Protein AF-A0A369RL60-F1 (afdb_monomer_lite)

Foldseek 3Di:
DDDPPLNVLVVLLVVLVVQLVPPPDLVSNLVSLLSSLVSLVVCVVVVDHDLVVNVVSVVVNVVSCVVPVDPDPCVVVCVVCVVCVVVNVVD

Secondary structure (DSSP, 8-state):
-PPPHHHHHHHHHHHHHHHHHH-SSHHHHHHHHHHHHHHHHHHHTTT---HHHHHHHHHHHHHHHHTTT--S--HHHHHHHHHHHHHHTT-

pLDDT: mean 73.7, std 13.06, range [44.97, 93.38]

Structure (mmCIF, N/CA/C/O backbone):
data_AF-A0A369RL60-F1
#
_entry.id   AF-A0A369RL60-F1
#
loop_
_atom_site.group_PDB
_atom_site.id
_atom_site.type_symbol
_atom_site.label_atom_id
_atom_site.label_alt_id
_atom_site.label_comp_id
_atom_site.label_asym_id
_atom_site.label_entity_id
_atom_site.label_seq_id
_atom_site.pdbx_PDB_ins_code
_atom_site.Cartn_x
_atom_site.Cartn_y
_atom_site.Cartn_z
_atom_site.occupancy
_atom_site.B_iso_or_equiv
_atom_site.auth_seq_id
_atom_site.auth_comp_id
_atom_site.auth_asym_id
_atom_site.auth_atom_id
_atom_site.pdbx_PDB_model_num
ATOM 1 N N . MET A 1 1 ? 2.036 17.076 -23.235 1.00 46.75 1 MET A N 1
ATOM 2 C CA . MET A 1 1 ? 2.864 15.930 -22.808 1.00 46.75 1 MET A CA 1
ATOM 3 C C . MET A 1 1 ? 1.921 14.880 -22.266 1.00 46.75 1 MET A C 1
ATOM 5 O O . MET A 1 1 ? 1.210 15.173 -21.313 1.00 46.75 1 MET A O 1
ATOM 9 N N . GLU A 1 2 ? 1.846 13.717 -22.906 1.00 51.25 2 GLU A N 1
ATOM 10 C CA . GLU A 1 2 ? 1.128 12.576 -22.336 1.00 51.25 2 GLU A CA 1
ATOM 11 C C . GLU A 1 2 ? 1.869 12.112 -21.080 1.00 51.25 2 GLU A C 1
ATOM 13 O O . GLU A 1 2 ? 3.094 11.968 -21.088 1.00 51.25 2 GLU A O 1
ATOM 18 N N . LYS A 1 3 ? 1.143 11.932 -19.974 1.00 63.59 3 LYS A N 1
ATOM 19 C CA . LYS A 1 3 ? 1.714 11.313 -18.779 1.00 63.59 3 LYS A CA 1
ATOM 20 C C . LYS A 1 3 ? 1.899 9.830 -19.081 1.00 63.59 3 LYS A C 1
ATOM 22 O O . LYS A 1 3 ? 0.929 9.152 -19.408 1.00 63.59 3 LYS A O 1
ATOM 27 N N . GLY A 1 4 ? 3.124 9.323 -18.961 1.00 78.62 4 GLY A N 1
ATOM 28 C CA . GLY A 1 4 ? 3.370 7.887 -19.081 1.00 78.62 4 GLY A CA 1
ATOM 29 C C . GLY A 1 4 ? 2.568 7.106 -18.036 1.00 78.62 4 GLY A C 1
ATOM 30 O O . GLY A 1 4 ? 2.387 7.582 -16.913 1.00 78.62 4 GLY A O 1
ATOM 31 N N . THR A 1 5 ? 2.121 5.897 -18.384 1.00 78.12 5 THR A N 1
ATOM 32 C CA . THR A 1 5 ? 1.296 5.016 -17.533 1.00 78.12 5 THR A CA 1
ATOM 33 C C . THR A 1 5 ? 1.851 4.867 -16.113 1.00 78.12 5 THR A C 1
ATOM 35 O O . THR A 1 5 ? 1.102 4.910 -15.143 1.00 78.12 5 THR A O 1
ATOM 38 N N . LYS A 1 6 ? 3.180 4.819 -15.966 1.00 78.69 6 LYS A N 1
ATOM 39 C CA . LYS A 1 6 ? 3.870 4.787 -14.666 1.00 78.69 6 LYS A CA 1
ATOM 40 C C . LYS A 1 6 ? 3.574 6.006 -13.783 1.00 78.69 6 LYS A C 1
ATOM 42 O O . LYS A 1 6 ? 3.302 5.862 -12.594 1.00 78.69 6 LYS A O 1
ATOM 47 N N . SER A 1 7 ? 3.593 7.209 -14.361 1.00 82.62 7 SER A N 1
ATOM 48 C CA . SER A 1 7 ? 3.270 8.450 -13.643 1.00 82.62 7 SER A CA 1
ATOM 49 C C . SER A 1 7 ? 1.817 8.457 -13.174 1.00 82.62 7 SER A C 1
ATOM 51 O O . SER A 1 7 ? 1.534 8.913 -12.070 1.00 82.62 7 SER A O 1
ATOM 53 N N . LEU A 1 8 ? 0.905 7.926 -13.993 1.00 84.94 8 LEU A N 1
ATOM 54 C CA . LEU A 1 8 ? -0.515 7.812 -13.656 1.00 84.94 8 LEU A CA 1
ATOM 55 C C . LEU A 1 8 ? -0.748 6.819 -12.510 1.00 84.94 8 LEU A C 1
ATOM 57 O O . LEU A 1 8 ? -1.517 7.110 -11.598 1.00 84.94 8 LEU A O 1
ATOM 61 N N . ILE A 1 9 ? -0.041 5.685 -12.508 1.00 83.38 9 ILE A N 1
ATOM 62 C CA . ILE A 1 9 ? -0.118 4.702 -11.418 1.00 83.38 9 ILE A CA 1
ATOM 63 C C . ILE A 1 9 ? 0.441 5.290 -10.113 1.00 83.38 9 ILE A C 1
ATOM 65 O O . ILE A 1 9 ? -0.183 5.146 -9.065 1.00 83.38 9 ILE A O 1
ATOM 69 N N . ARG A 1 10 ? 1.566 6.019 -10.158 1.00 83.50 10 ARG A N 1
ATOM 70 C CA . ARG A 1 10 ? 2.131 6.689 -8.970 1.00 83.50 10 ARG A CA 1
ATOM 71 C C . ARG A 1 10 ? 1.169 7.729 -8.383 1.00 83.50 10 ARG A C 1
ATOM 73 O O . ARG A 1 10 ? 1.004 7.797 -7.168 1.00 83.50 10 ARG A O 1
ATOM 80 N N . GLU A 1 11 ? 0.503 8.510 -9.233 1.00 89.06 11 GLU A N 1
ATOM 81 C CA . GLU A 1 11 ? -0.540 9.452 -8.805 1.00 89.06 11 GLU A CA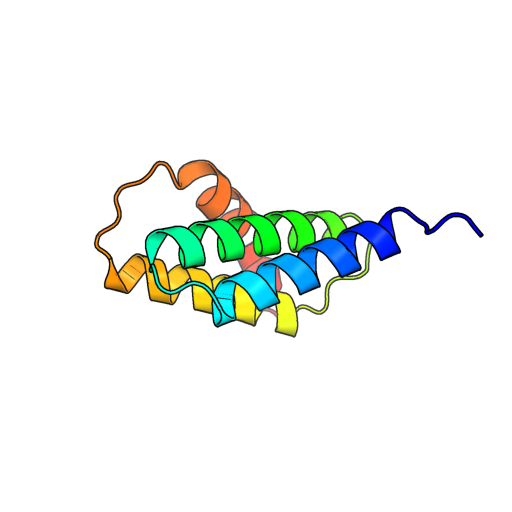 1
ATOM 82 C C . GLU A 1 11 ? -1.740 8.735 -8.171 1.00 89.06 11 GLU A C 1
ATOM 84 O O . GLU A 1 11 ? -2.246 9.188 -7.143 1.00 89.06 11 GLU A O 1
AT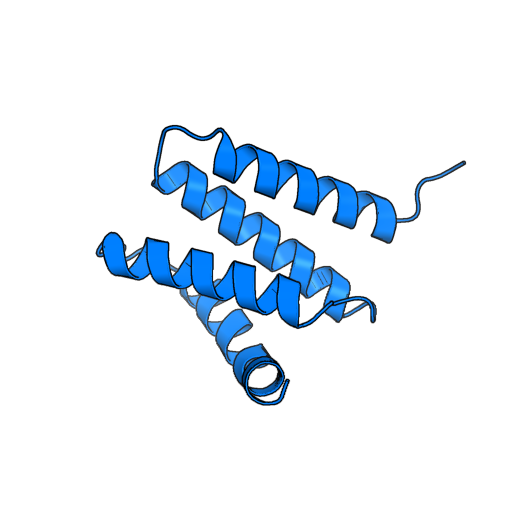OM 89 N N . ALA A 1 12 ? -2.164 7.601 -8.737 1.00 88.62 12 ALA A N 1
ATOM 90 C CA . ALA A 1 12 ? -3.245 6.790 -8.186 1.00 88.62 12 ALA A CA 1
ATOM 91 C C . ALA A 1 12 ? -2.891 6.218 -6.803 1.00 88.62 12 ALA A C 1
ATOM 93 O O . ALA A 1 12 ? -3.694 6.345 -5.884 1.00 88.62 12 ALA A O 1
ATOM 94 N N . ILE A 1 13 ? -1.673 5.692 -6.617 1.00 89.00 13 ILE A N 1
ATOM 95 C CA . ILE A 1 13 ? -1.193 5.218 -5.307 1.00 89.00 13 ILE A CA 1
ATOM 96 C C . ILE A 1 13 ? -1.248 6.351 -4.284 1.00 89.00 13 ILE A C 1
ATOM 98 O O . ILE A 1 13 ? -1.868 6.199 -3.236 1.00 89.00 13 ILE A O 1
ATOM 102 N N . ASN A 1 14 ? -0.664 7.511 -4.598 1.00 89.00 14 ASN A N 1
ATOM 103 C CA . ASN A 1 14 ? -0.663 8.655 -3.683 1.00 89.00 14 ASN A CA 1
ATOM 104 C C . ASN A 1 14 ? -2.084 9.091 -3.306 1.00 89.00 14 ASN A C 1
ATOM 106 O O . ASN A 1 14 ? -2.344 9.422 -2.150 1.00 89.00 14 ASN A O 1
ATOM 110 N N . LYS A 1 15 ? -3.015 9.061 -4.265 1.00 93.38 15 LYS A N 1
ATOM 111 C CA . LYS A 1 15 ? -4.424 9.367 -4.016 1.00 93.38 15 LYS A CA 1
ATOM 112 C C . LYS A 1 15 ? -5.060 8.370 -3.046 1.00 93.38 15 LYS A C 1
ATOM 114 O O . LYS A 1 15 ? -5.741 8.799 -2.118 1.00 93.38 15 LYS A O 1
ATOM 119 N N . GLU A 1 16 ? -4.819 7.073 -3.222 1.00 92.75 16 GLU A N 1
ATOM 120 C CA . GLU A 1 16 ? -5.322 6.055 -2.298 1.00 92.75 16 GLU A CA 1
ATOM 121 C C . GLU A 1 16 ? -4.740 6.237 -0.888 1.00 92.75 16 GLU A C 1
ATOM 123 O O . GLU A 1 16 ? -5.495 6.228 0.079 1.00 92.75 16 GLU A O 1
ATOM 128 N N . LEU A 1 17 ? -3.443 6.535 -0.744 1.00 88.44 17 LEU A N 1
ATOM 129 C CA . LEU A 1 17 ? -2.832 6.796 0.571 1.00 88.44 17 LEU A CA 1
ATOM 130 C C . LEU A 1 17 ? -3.434 8.016 1.276 1.00 88.44 17 LEU A C 1
ATOM 132 O O . LEU A 1 17 ? -3.690 7.982 2.480 1.00 88.44 17 LEU A O 1
ATOM 136 N N . VAL A 1 18 ? -3.714 9.086 0.529 1.00 90.94 18 VAL A N 1
ATOM 137 C CA . VAL A 1 18 ? -4.431 10.253 1.061 1.00 90.94 18 VAL A CA 1
ATOM 138 C C . VAL A 1 18 ? -5.840 9.861 1.519 1.00 90.94 18 VAL A C 1
ATOM 140 O O . VAL A 1 18 ? -6.283 10.303 2.581 1.00 90.94 18 VAL A O 1
ATOM 143 N N . ASN A 1 19 ? -6.535 8.996 0.775 1.00 91.12 19 ASN A N 1
ATOM 144 C CA . ASN A 1 19 ? -7.847 8.491 1.180 1.00 91.12 19 ASN A CA 1
ATOM 145 C C . ASN A 1 19 ? -7.771 7.635 2.452 1.00 91.12 19 ASN A C 1
ATOM 147 O O . ASN A 1 19 ? -8.661 7.746 3.289 1.00 91.12 19 ASN A O 1
ATOM 151 N N . VAL A 1 20 ? -6.712 6.844 2.663 1.00 89.12 20 VAL A N 1
ATOM 152 C CA . VAL A 1 20 ? -6.503 6.094 3.920 1.00 89.12 20 VAL A CA 1
ATOM 153 C C . VAL A 1 20 ? -6.425 7.039 5.122 1.00 89.12 20 VAL A C 1
ATOM 155 O O . VAL A 1 20 ? -7.055 6.789 6.151 1.00 89.12 20 VAL A O 1
ATOM 158 N N . ILE A 1 21 ? -5.673 8.137 4.999 1.00 88.50 21 ILE A N 1
ATOM 159 C CA . ILE A 1 21 ? -5.504 9.123 6.079 1.00 88.50 21 ILE A CA 1
ATOM 160 C C . ILE A 1 21 ? -6.836 9.813 6.394 1.00 88.50 21 ILE A C 1
ATOM 162 O O . ILE A 1 21 ? -7.188 9.969 7.563 1.00 88.50 21 ILE A O 1
ATOM 166 N N . ASN A 1 22 ? -7.580 10.199 5.355 1.00 90.19 22 ASN A N 1
ATOM 167 C CA . ASN A 1 22 ? -8.792 11.009 5.483 1.00 90.19 22 ASN A CA 1
ATOM 168 C C . ASN A 1 22 ? -10.074 10.197 5.710 1.00 90.19 22 ASN A C 1
ATOM 170 O O . ASN A 1 22 ? -11.098 10.773 6.076 1.00 90.19 22 ASN A O 1
ATOM 174 N N . SER A 1 23 ? -10.052 8.880 5.491 1.00 89.44 23 SER A N 1
ATOM 175 C CA . SER A 1 23 ? -11.232 8.040 5.693 1.00 89.44 23 SER A CA 1
ATOM 176 C C . SER A 1 23 ? -11.585 7.960 7.181 1.00 89.44 23 SER A C 1
ATOM 178 O O . SER A 1 23 ? -10.719 7.642 8.000 1.00 89.44 23 SER A O 1
ATOM 180 N N . PRO A 1 24 ? -12.845 8.210 7.567 1.00 81.06 24 PRO A N 1
ATOM 181 C CA . PRO A 1 24 ? -13.277 8.071 8.955 1.00 81.06 24 PRO A CA 1
ATOM 182 C C . PRO A 1 24 ? -13.544 6.607 9.333 1.00 81.06 24 PRO A C 1
ATOM 184 O O . PRO A 1 24 ? -13.430 6.244 10.501 1.00 81.06 24 PRO A O 1
ATOM 187 N N . ASP A 1 25 ? -13.874 5.768 8.349 1.00 87.19 25 ASP A N 1
ATOM 188 C CA . ASP A 1 25 ? -14.257 4.372 8.537 1.00 87.19 25 ASP A CA 1
ATOM 189 C C . ASP A 1 25 ? -13.102 3.394 8.253 1.00 87.19 25 ASP A C 1
ATOM 191 O O . ASP A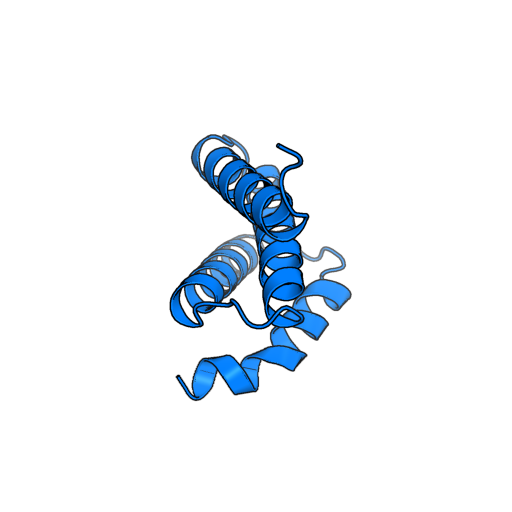 1 25 ? -12.308 3.575 7.327 1.00 87.19 25 ASP A O 1
ATOM 195 N N . LYS A 1 26 ? -13.017 2.328 9.056 1.00 80.31 26 LYS A N 1
ATOM 196 C CA . LYS A 1 26 ? -11.945 1.326 8.981 1.00 80.31 26 LYS A CA 1
ATOM 197 C C . LYS A 1 26 ? -12.076 0.416 7.755 1.00 80.31 26 LYS A C 1
ATOM 199 O O . LYS A 1 26 ? -11.052 0.049 7.184 1.00 80.31 26 LYS A O 1
ATOM 204 N N . GLU A 1 27 ? -13.294 0.082 7.321 1.00 84.44 27 GLU A N 1
ATOM 205 C CA . GLU A 1 27 ? -13.513 -0.715 6.103 1.00 84.44 27 GLU A CA 1
ATOM 206 C C . GLU A 1 27 ? -13.101 0.080 4.855 1.00 84.44 27 GLU A C 1
ATOM 208 O O . GLU A 1 27 ? -12.467 -0.461 3.949 1.00 84.44 27 GLU A O 1
ATOM 213 N N . GLN A 1 28 ? -13.392 1.381 4.823 1.00 84.94 28 GLN A N 1
ATOM 214 C CA . GLN A 1 28 ? -12.916 2.282 3.772 1.00 84.94 28 GLN A CA 1
ATOM 215 C C . GLN A 1 28 ? -11.388 2.387 3.763 1.00 84.94 28 GLN A C 1
ATOM 217 O O . GLN A 1 28 ? -10.781 2.238 2.704 1.00 84.94 28 GLN A O 1
ATOM 222 N N . LYS A 1 29 ? -10.748 2.546 4.931 1.00 86.62 29 LYS A N 1
ATOM 223 C CA . LYS A 1 29 ? -9.276 2.516 5.036 1.00 86.62 29 LYS A CA 1
ATOM 224 C C . LYS A 1 29 ? -8.682 1.234 4.467 1.00 86.62 29 LYS A C 1
ATOM 226 O O . LYS A 1 29 ? -7.681 1.302 3.759 1.00 86.62 29 LYS A O 1
ATOM 231 N N . MET A 1 30 ? -9.306 0.094 4.758 1.00 84.75 30 MET A N 1
ATOM 232 C CA . MET A 1 30 ? -8.859 -1.203 4.260 1.00 84.75 30 MET A CA 1
ATOM 233 C C . MET A 1 30 ? -8.923 -1.268 2.731 1.00 84.75 30 MET A C 1
ATOM 235 O O . MET A 1 30 ? -7.917 -1.569 2.101 1.00 84.75 30 MET A O 1
ATOM 239 N N . LYS A 1 31 ? -10.046 -0.862 2.123 1.00 86.75 31 LYS A N 1
ATOM 240 C CA . LYS A 1 31 ? -10.200 -0.825 0.655 1.00 86.75 31 LYS A CA 1
ATOM 241 C C . LYS A 1 31 ? -9.160 0.067 -0.023 1.00 86.75 31 LYS A C 1
ATOM 243 O O . LYS A 1 31 ? -8.592 -0.304 -1.046 1.00 86.75 31 LYS A O 1
ATOM 248 N N . HIS A 1 32 ? -8.895 1.241 0.549 1.00 90.12 32 HIS A N 1
ATOM 249 C CA . HIS A 1 32 ? -7.892 2.160 0.012 1.00 90.12 32 HIS A CA 1
ATOM 250 C C . HIS A 1 32 ? -6.469 1.587 0.122 1.00 90.12 32 HIS A C 1
ATOM 252 O O . HIS A 1 32 ? -5.682 1.714 -0.816 1.00 90.12 32 HIS A O 1
ATOM 258 N N . LEU A 1 33 ? -6.140 0.898 1.221 1.00 86.06 33 LEU A N 1
ATOM 259 C CA . LEU A 1 33 ? -4.856 0.200 1.360 1.00 86.06 33 LEU A CA 1
ATOM 260 C C . LEU A 1 33 ? -4.717 -0.978 0.394 1.00 86.06 33 LEU A C 1
ATOM 262 O O . LEU A 1 33 ? -3.661 -1.122 -0.215 1.00 86.06 33 LEU A O 1
ATOM 266 N N . GLU A 1 34 ? -5.767 -1.780 0.211 1.00 85.50 34 GLU A N 1
ATOM 267 C CA . GLU A 1 34 ? -5.797 -2.886 -0.756 1.00 85.50 34 GLU A CA 1
ATOM 268 C C . GLU A 1 34 ? -5.550 -2.375 -2.184 1.00 85.50 34 GLU A C 1
ATOM 270 O O . GLU A 1 34 ? -4.695 -2.898 -2.900 1.00 85.50 34 GLU A O 1
ATOM 275 N N . HIS A 1 35 ? -6.232 -1.300 -2.588 1.00 87.38 35 HIS A N 1
ATOM 276 C CA . HIS A 1 35 ? -6.014 -0.676 -3.894 1.00 87.38 35 HIS A CA 1
ATOM 277 C C . HIS A 1 35 ? -4.594 -0.120 -4.051 1.00 87.38 35 HIS A C 1
ATOM 279 O O . HIS A 1 35 ? -3.965 -0.332 -5.090 1.00 87.38 35 HIS A O 1
ATOM 285 N N . ALA A 1 36 ? -4.064 0.563 -3.030 1.00 88.12 36 ALA A N 1
ATOM 286 C CA . ALA A 1 36 ? -2.693 1.068 -3.053 1.00 88.12 36 ALA A CA 1
ATOM 287 C C . ALA A 1 36 ? -1.674 -0.073 -3.200 1.00 88.12 36 ALA A C 1
ATOM 289 O O . ALA A 1 36 ? -0.713 0.060 -3.957 1.00 88.12 36 ALA A O 1
ATOM 290 N N . LEU A 1 37 ? -1.909 -1.200 -2.524 1.00 85.00 37 LEU A N 1
ATOM 291 C CA . LEU A 1 37 ? -1.061 -2.385 -2.574 1.00 85.00 37 LEU A CA 1
ATOM 292 C C . LEU A 1 37 ? -1.060 -3.023 -3.971 1.00 85.00 37 LEU A C 1
ATOM 294 O O . LEU A 1 37 ? 0.015 -3.215 -4.536 1.00 85.00 37 LEU A O 1
ATOM 298 N N . ILE A 1 38 ? -2.235 -3.260 -4.571 1.00 85.00 38 ILE A N 1
ATOM 299 C CA . ILE A 1 38 ? -2.359 -3.790 -5.945 1.00 85.00 38 ILE A CA 1
ATOM 300 C C . ILE A 1 38 ? -1.605 -2.900 -6.943 1.00 85.00 38 ILE A C 1
ATOM 302 O O . ILE A 1 38 ? -0.833 -3.388 -7.769 1.00 85.00 38 ILE A O 1
ATOM 306 N N . LEU A 1 39 ? -1.804 -1.582 -6.864 1.00 85.06 39 LEU A N 1
ATOM 307 C CA . LEU A 1 39 ? -1.149 -0.629 -7.761 1.00 85.06 39 LEU A CA 1
ATOM 308 C C . LEU A 1 39 ? 0.369 -0.598 -7.551 1.00 85.06 39 LEU A C 1
ATOM 310 O O . LEU A 1 39 ? 1.124 -0.493 -8.521 1.00 85.06 39 LEU A O 1
ATOM 314 N N . LYS A 1 40 ? 0.824 -0.705 -6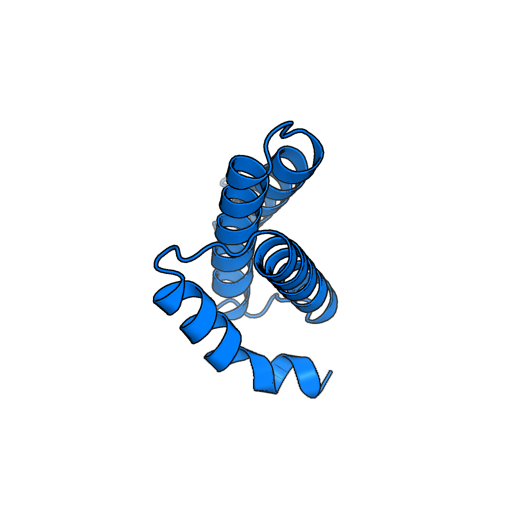.296 1.00 81.38 40 LYS A N 1
ATOM 315 C CA . LYS A 1 40 ? 2.249 -0.748 -5.965 1.00 81.38 40 LYS A CA 1
ATOM 316 C C . LYS A 1 40 ? 2.899 -2.001 -6.539 1.00 81.38 40 LYS A C 1
ATOM 318 O O . LYS A 1 40 ? 3.934 -1.874 -7.177 1.00 81.38 40 LYS A O 1
ATOM 323 N N . LEU A 1 41 ? 2.264 -3.163 -6.402 1.00 77.06 41 LEU A N 1
ATOM 324 C CA . LEU A 1 41 ? 2.717 -4.427 -6.991 1.00 77.06 41 LEU A CA 1
ATOM 325 C C . LEU A 1 41 ? 2.751 -4.368 -8.525 1.00 77.06 41 LEU A C 1
ATOM 327 O O . LEU A 1 41 ? 3.734 -4.785 -9.134 1.00 77.06 41 LEU A O 1
ATOM 331 N N . GLY A 1 42 ? 1.750 -3.743 -9.153 1.00 73.56 42 GLY A N 1
ATOM 332 C CA . GLY A 1 42 ? 1.749 -3.483 -10.595 1.00 73.56 42 GLY A CA 1
ATOM 333 C C . GLY A 1 42 ? 2.950 -2.651 -11.079 1.00 73.56 42 GLY A C 1
ATOM 334 O O . GLY A 1 42 ? 3.437 -2.871 -12.187 1.00 73.56 42 GLY A O 1
ATOM 335 N N . LEU A 1 43 ? 3.483 -1.740 -10.251 1.00 74.69 43 LEU A N 1
ATOM 336 C CA . LEU A 1 43 ? 4.740 -1.029 -10.543 1.00 74.69 43 LEU A CA 1
ATOM 337 C C . LEU A 1 43 ? 5.997 -1.904 -10.383 1.00 74.69 43 LEU A C 1
ATOM 339 O O . LEU A 1 43 ? 7.027 -1.574 -10.965 1.00 74.69 43 LEU A O 1
ATOM 343 N N . GLY A 1 44 ? 5.940 -2.998 -9.623 1.00 63.25 44 GLY A N 1
ATOM 344 C CA . GLY A 1 44 ? 7.066 -3.924 -9.392 1.00 63.25 44 GLY A CA 1
ATOM 345 C C . GLY A 1 44 ? 7.345 -4.823 -10.560 1.00 63.25 44 GLY A C 1
ATOM 346 O O . GLY A 1 44 ? 8.497 -5.027 -10.911 1.00 63.25 44 GLY A O 1
ATOM 347 N N . VAL A 1 45 ? 6.281 -5.218 -11.253 1.00 59.97 45 VAL A N 1
ATOM 348 C CA . VAL A 1 45 ? 6.363 -5.814 -12.590 1.00 59.97 45 VAL A CA 1
ATOM 349 C C . VAL A 1 45 ? 6.982 -4.826 -13.604 1.00 59.97 45 VAL A C 1
ATOM 351 O O . VAL A 1 45 ? 7.369 -5.216 -14.699 1.00 59.97 45 VAL A O 1
ATOM 354 N N . CYS A 1 46 ? 7.100 -3.539 -13.247 1.00 59.78 46 CYS A N 1
ATOM 355 C CA . CYS A 1 46 ? 7.653 -2.462 -14.070 1.00 59.78 46 CYS A CA 1
ATOM 356 C C . CYS A 1 46 ? 9.010 -1.893 -13.565 1.00 59.78 46 CYS A C 1
ATOM 358 O O . CYS A 1 46 ? 9.377 -0.789 -13.995 1.00 59.78 46 CYS A O 1
ATOM 360 N N . ASP A 1 47 ? 9.724 -2.628 -12.694 1.00 58.91 47 ASP A N 1
ATOM 361 C CA . ASP A 1 47 ? 11.086 -2.379 -12.160 1.00 58.91 47 ASP A CA 1
ATOM 362 C C . ASP A 1 47 ? 11.288 -1.175 -11.196 1.00 58.91 47 ASP A C 1
ATOM 364 O O . ASP A 1 47 ? 12.414 -0.718 -11.009 1.00 58.91 47 ASP A O 1
ATOM 368 N N . GLU A 1 48 ? 10.242 -0.630 -10.551 1.00 60.88 48 GLU A N 1
ATOM 369 C CA . GLU A 1 48 ? 10.346 0.616 -9.742 1.00 60.88 48 GLU A CA 1
ATOM 370 C C . GLU A 1 48 ? 9.865 0.518 -8.276 1.00 60.88 48 GLU A C 1
ATOM 372 O O . GLU A 1 48 ? 9.596 1.543 -7.638 1.00 60.88 48 GLU A O 1
ATOM 377 N N . ILE A 1 49 ? 9.719 -0.681 -7.708 1.00 66.88 49 ILE A N 1
ATOM 378 C CA . ILE A 1 49 ? 9.305 -0.794 -6.300 1.00 66.88 49 ILE A CA 1
ATOM 379 C C . ILE A 1 49 ? 10.479 -0.511 -5.363 1.00 66.88 49 ILE A C 1
ATOM 381 O O . ILE A 1 49 ? 11.444 -1.267 -5.305 1.00 66.88 49 ILE A O 1
ATOM 385 N N . ASP A 1 50 ? 10.333 0.533 -4.548 1.00 71.50 50 ASP A N 1
ATOM 386 C CA . ASP A 1 50 ? 11.049 0.630 -3.281 1.00 71.50 50 ASP A CA 1
ATOM 387 C C . ASP A 1 50 ? 10.477 -0.416 -2.309 1.00 71.50 50 ASP A C 1
ATOM 389 O O . ASP A 1 50 ? 9.313 -0.334 -1.890 1.00 71.50 50 ASP A O 1
ATOM 393 N N . GLY A 1 51 ? 11.293 -1.418 -1.972 1.00 67.44 51 GLY A N 1
ATOM 394 C CA . GLY A 1 51 ? 10.921 -2.502 -1.062 1.00 67.44 51 GLY A CA 1
ATOM 395 C C . GLY A 1 51 ? 10.502 -2.007 0.326 1.00 67.44 51 GLY A C 1
ATOM 396 O O . GLY A 1 51 ? 9.635 -2.615 0.955 1.00 67.44 51 GLY A O 1
ATOM 397 N N . GLY A 1 52 ? 11.033 -0.867 0.785 1.00 73.06 52 GLY A N 1
ATOM 398 C CA . GLY A 1 52 ? 10.642 -0.259 2.057 1.00 73.06 52 GLY A CA 1
ATOM 399 C C . GLY A 1 52 ? 9.205 0.268 2.043 1.00 73.06 52 GLY A C 1
ATOM 400 O O . GLY A 1 52 ? 8.435 0.017 2.973 1.00 73.06 52 GLY A O 1
ATOM 401 N N . GLU A 1 53 ? 8.807 0.956 0.970 1.00 73.50 53 GLU A N 1
ATOM 402 C CA . GLU A 1 53 ? 7.445 1.484 0.817 1.00 73.50 53 GLU A CA 1
ATOM 403 C C . GLU A 1 53 ? 6.406 0.362 0.721 1.00 73.50 53 GLU A C 1
ATOM 405 O O . GLU A 1 53 ? 5.341 0.447 1.335 1.00 73.50 53 GLU A O 1
ATOM 410 N N . LEU A 1 54 ? 6.720 -0.713 -0.006 1.00 75.38 54 LEU A N 1
ATOM 411 C CA . LEU A 1 54 ? 5.831 -1.866 -0.118 1.00 75.38 54 LEU A CA 1
ATOM 412 C C . LEU A 1 54 ? 5.687 -2.615 1.215 1.00 75.38 54 LEU A C 1
ATOM 414 O O . LEU A 1 54 ? 4.567 -2.924 1.621 1.00 75.38 54 LEU A O 1
ATOM 418 N N . LYS A 1 55 ? 6.787 -2.820 1.950 1.00 75.00 55 LYS A N 1
ATOM 419 C CA . LYS A 1 55 ? 6.768 -3.433 3.288 1.00 75.00 55 LYS A CA 1
ATOM 420 C C . LYS A 1 55 ? 5.879 -2.660 4.264 1.00 75.00 55 LYS A C 1
ATOM 422 O O . LYS A 1 55 ? 5.116 -3.268 5.014 1.00 75.00 55 LYS A O 1
ATOM 427 N N . ASN A 1 56 ? 5.925 -1.329 4.223 1.00 78.12 56 ASN A N 1
ATOM 428 C CA . ASN A 1 56 ? 5.070 -0.482 5.057 1.00 78.12 56 ASN A CA 1
ATOM 429 C C . ASN A 1 56 ? 3.579 -0.633 4.719 1.00 78.12 56 ASN A C 1
ATOM 431 O O . ASN A 1 56 ? 2.748 -0.638 5.628 1.00 78.12 56 ASN A O 1
ATOM 435 N N . LEU A 1 57 ? 3.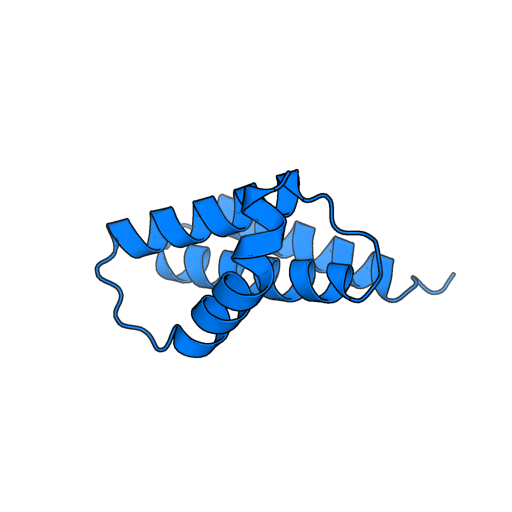235 -0.789 3.436 1.00 79.62 57 LEU A N 1
ATOM 436 C CA . LEU A 1 57 ? 1.850 -1.002 3.001 1.00 79.62 57 LEU A CA 1
ATOM 437 C C . LEU A 1 57 ? 1.316 -2.367 3.433 1.00 79.62 57 LEU A C 1
ATOM 439 O O . LEU A 1 57 ? 0.216 -2.438 3.980 1.00 79.62 57 LEU A O 1
ATOM 443 N N . VAL A 1 58 ? 2.115 -3.422 3.259 1.00 78.25 58 VAL A N 1
ATOM 444 C CA . VAL A 1 58 ? 1.780 -4.775 3.730 1.00 78.25 58 VAL A CA 1
ATOM 445 C C . VAL A 1 58 ? 1.586 -4.782 5.247 1.00 78.25 58 VAL A C 1
ATOM 447 O O . VAL A 1 58 ? 0.582 -5.285 5.744 1.00 78.25 58 VAL A O 1
ATOM 450 N N . PHE A 1 59 ? 2.489 -4.148 5.999 1.00 78.94 59 PHE A N 1
ATOM 451 C CA . PHE A 1 59 ? 2.364 -4.060 7.453 1.00 78.94 59 PHE A CA 1
ATOM 452 C C . PHE A 1 59 ? 1.103 -3.301 7.894 1.00 78.94 59 PHE A C 1
ATOM 454 O O . PHE A 1 59 ? 0.410 -3.729 8.818 1.00 78.94 59 PHE A O 1
ATOM 461 N N . ALA A 1 60 ? 0.782 -2.179 7.241 1.00 76.94 60 ALA A N 1
ATOM 462 C CA . ALA A 1 60 ? -0.425 -1.410 7.538 1.00 76.94 60 ALA A CA 1
ATOM 463 C C . ALA A 1 60 ? -1.706 -2.220 7.266 1.00 76.94 60 ALA A C 1
ATOM 465 O O . ALA A 1 60 ? -2.637 -2.180 8.074 1.00 76.94 60 ALA A O 1
ATOM 466 N N . HIS A 1 61 ? -1.725 -2.981 6.170 1.00 82.44 61 HIS A N 1
ATOM 467 C CA . HIS A 1 61 ? -2.801 -3.906 5.824 1.00 82.44 61 HIS A CA 1
ATOM 468 C C . HIS A 1 61 ? -2.969 -5.012 6.883 1.00 82.44 61 HIS A C 1
ATOM 470 O O . HIS A 1 61 ? -4.050 -5.160 7.458 1.00 82.44 61 HIS A O 1
ATOM 476 N N . ASP A 1 62 ? -1.892 -5.726 7.223 1.00 79.38 62 ASP A N 1
ATOM 477 C CA . ASP A 1 62 ? -1.919 -6.830 8.196 1.00 79.38 62 ASP A CA 1
ATOM 478 C C . ASP A 1 62 ? -2.331 -6.360 9.596 1.00 79.38 62 ASP A C 1
ATOM 480 O O . ASP A 1 62 ? -3.105 -7.022 10.302 1.00 79.38 62 ASP A O 1
ATOM 484 N N . LYS A 1 63 ? -1.873 -5.170 9.999 1.00 79.12 63 LYS A N 1
ATOM 485 C CA . LYS A 1 63 ? -2.271 -4.560 11.267 1.00 79.12 63 LYS A CA 1
ATOM 486 C C . LYS A 1 63 ? -3.774 -4.274 11.301 1.00 79.12 63 LYS A C 1
ATOM 488 O O . LYS A 1 63 ? -4.444 -4.630 12.266 1.00 79.12 63 LYS A O 1
ATOM 493 N N . LEU A 1 64 ? -4.335 -3.693 10.243 1.00 73.75 64 LEU A N 1
ATOM 494 C CA . LEU A 1 64 ? -5.769 -3.397 10.202 1.00 73.75 64 LEU A CA 1
ATOM 495 C C . LEU A 1 64 ? -6.635 -4.661 10.124 1.00 73.75 64 LEU A C 1
ATOM 497 O O . LEU A 1 64 ? -7.712 -4.687 10.730 1.00 73.75 64 LEU A O 1
ATOM 501 N N . LYS A 1 65 ? -6.153 -5.713 9.452 1.00 74.69 65 LYS A N 1
ATOM 502 C CA . LYS A 1 65 ? -6.795 -7.034 9.377 1.00 74.69 65 LYS A CA 1
ATOM 503 C C . LYS A 1 65 ? -6.816 -7.751 10.732 1.00 74.69 65 LYS A C 1
ATOM 505 O O . LYS A 1 65 ? -7.867 -8.216 11.170 1.00 74.69 65 LYS A O 1
ATOM 510 N N . SER A 1 66 ? -5.680 -7.800 11.432 1.00 74.75 66 SER A N 1
ATOM 511 C CA . SER A 1 66 ? -5.573 -8.458 12.748 1.00 74.75 66 SER A CA 1
ATOM 512 C C . SER A 1 66 ? -6.443 -7.796 13.821 1.00 74.75 66 SER A C 1
ATOM 514 O O . SER A 1 66 ? -7.015 -8.476 14.668 1.00 74.75 66 SER A O 1
ATOM 516 N N . GLU A 1 67 ? -6.625 -6.479 13.746 1.00 69.50 67 GLU A N 1
ATOM 517 C CA . GLU A 1 67 ? -7.485 -5.730 14.661 1.00 69.50 67 GLU A CA 1
ATOM 518 C C . GLU A 1 67 ? -8.997 -5.856 14.369 1.00 69.50 67 GLU A C 1
ATOM 520 O O . GLU A 1 67 ? -9.795 -5.271 15.100 1.00 69.50 67 GLU A O 1
ATOM 525 N N . SER A 1 68 ? -9.426 -6.502 13.277 1.00 56.19 68 SER A N 1
ATOM 526 C CA . SER A 1 68 ? -10.823 -6.435 12.808 1.00 56.19 68 SER A CA 1
ATOM 527 C C . SER A 1 68 ? -11.572 -7.768 12.778 1.00 56.19 68 SER A C 1
ATOM 529 O O . SER A 1 68 ? -12.780 -7.756 12.552 1.00 56.19 68 SER A O 1
ATOM 531 N N . GLY A 1 69 ? -10.912 -8.911 13.008 1.00 55.22 69 GLY A N 1
ATOM 532 C CA . GLY A 1 69 ? -11.562 -10.227 12.875 1.00 55.22 69 GLY A CA 1
ATOM 533 C C . GLY A 1 69 ? -12.222 -10.433 11.500 1.00 55.22 69 GLY A C 1
ATOM 534 O O . GLY A 1 69 ? -13.145 -11.235 11.361 1.00 55.22 69 GLY A O 1
ATOM 535 N N . PHE A 1 70 ? -11.792 -9.656 10.500 1.00 51.81 70 PHE A N 1
ATOM 536 C CA . PHE A 1 70 ? -12.457 -9.512 9.215 1.00 51.81 70 PHE A CA 1
ATOM 537 C C . PHE A 1 70 ? -12.234 -10.780 8.392 1.00 51.81 70 PHE A C 1
ATOM 539 O O . PHE A 1 70 ? -11.143 -11.037 7.889 1.00 51.81 70 PHE A O 1
ATOM 546 N N . THR A 1 71 ? -13.285 -11.579 8.247 1.00 52.88 71 THR A N 1
ATOM 547 C CA . THR A 1 71 ? -13.352 -12.714 7.322 1.00 52.88 71 THR A CA 1
ATOM 548 C C . THR A 1 71 ? -13.986 -12.235 6.020 1.00 52.88 71 THR A C 1
ATOM 550 O O . THR A 1 71 ? -15.108 -12.590 5.674 1.00 52.88 71 THR A O 1
ATOM 553 N N . ARG A 1 72 ? -13.295 -11.349 5.298 1.00 52.28 72 ARG A N 1
ATOM 554 C CA . ARG A 1 72 ? -13.623 -11.066 3.893 1.00 52.28 72 ARG A CA 1
ATOM 555 C C . ARG A 1 72 ? -12.665 -11.864 3.018 1.00 52.28 72 ARG A C 1
ATOM 557 O O . ARG A 1 72 ? -11.567 -12.164 3.470 1.00 52.28 72 ARG A O 1
ATOM 564 N N . SER A 1 73 ? -13.107 -12.228 1.815 1.00 50.97 73 SER A N 1
ATOM 565 C CA . SER A 1 73 ? -12.400 -13.006 0.784 1.00 50.97 73 SER A CA 1
ATOM 566 C C . SER A 1 73 ? -11.068 -12.362 0.359 1.00 50.97 73 SER A C 1
ATOM 568 O O . SER A 1 73 ? -10.942 -11.838 -0.746 1.00 50.97 73 SER A O 1
ATOM 570 N N . GLY A 1 74 ? -10.100 -12.351 1.273 1.00 53.09 74 GLY A N 1
ATOM 571 C CA . GLY A 1 74 ? -8.760 -11.798 1.129 1.00 53.09 74 GLY A CA 1
ATOM 572 C C . GLY A 1 74 ? -7.794 -12.738 0.421 1.00 53.09 74 GLY A C 1
ATOM 573 O O . GLY A 1 74 ? -6.636 -12.371 0.293 1.00 53.09 74 GLY A O 1
ATOM 574 N N . GLU A 1 75 ? -8.260 -13.896 -0.065 1.00 57.00 75 GLU A N 1
ATOM 575 C CA . GLU A 1 75 ? -7.432 -14.907 -0.740 1.00 57.00 75 GLU A CA 1
ATOM 576 C C . GLU A 1 75 ? -6.567 -14.282 -1.835 1.00 57.00 75 GLU A C 1
ATOM 578 O O . GLU A 1 75 ? -5.364 -14.463 -1.819 1.00 57.00 75 GLU A O 1
ATOM 583 N N . VAL A 1 76 ? -7.117 -13.418 -2.695 1.00 58.91 76 VAL A N 1
ATOM 584 C CA . VAL A 1 76 ? -6.335 -12.830 -3.797 1.00 58.91 76 VAL A CA 1
ATOM 585 C C . VAL A 1 76 ? -5.210 -11.911 -3.305 1.00 58.91 76 VAL A C 1
ATOM 587 O O . VAL A 1 76 ? -4.120 -11.941 -3.858 1.00 58.91 76 VAL A O 1
ATOM 590 N N . ILE A 1 77 ? -5.436 -11.089 -2.276 1.00 62.34 77 ILE A N 1
ATOM 591 C CA . ILE A 1 77 ? -4.390 -10.188 -1.760 1.00 62.34 77 ILE A CA 1
ATOM 592 C C . ILE A 1 77 ? -3.397 -10.957 -0.895 1.00 62.34 77 ILE A C 1
ATOM 594 O O . ILE A 1 77 ? -2.204 -10.698 -0.988 1.00 62.34 77 ILE A O 1
ATOM 598 N N . ASP A 1 78 ? -3.870 -11.896 -0.077 1.00 64.62 78 ASP A N 1
ATOM 599 C CA . ASP A 1 78 ? -3.019 -12.747 0.753 1.00 64.62 78 ASP A CA 1
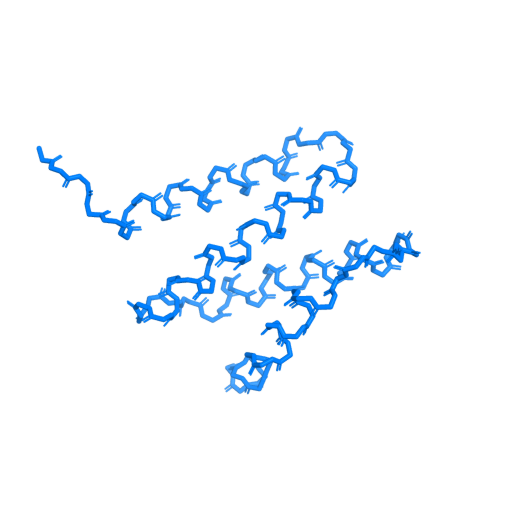ATOM 600 C C . ASP A 1 78 ? -2.119 -13.636 -0.116 1.00 64.62 78 ASP A C 1
ATOM 602 O O . ASP A 1 78 ? -0.942 -13.790 0.207 1.00 64.62 78 ASP A O 1
ATOM 606 N N . ASP A 1 79 ? -2.636 -14.149 -1.236 1.00 66.44 79 ASP A N 1
ATOM 607 C CA . ASP A 1 79 ? -1.879 -14.915 -2.228 1.00 66.44 79 ASP A CA 1
ATOM 608 C C . ASP A 1 79 ? -0.810 -14.040 -2.882 1.00 66.44 79 ASP A C 1
ATOM 610 O O . ASP A 1 79 ? 0.352 -14.437 -2.949 1.00 66.44 79 ASP A O 1
ATOM 614 N N . ILE A 1 80 ? -1.163 -12.813 -3.286 1.00 63.38 80 ILE A N 1
ATOM 615 C CA . ILE A 1 80 ? -0.198 -11.890 -3.889 1.00 63.38 80 ILE A CA 1
ATOM 616 C C . ILE A 1 80 ? 0.849 -11.444 -2.853 1.00 63.38 80 ILE A C 1
ATOM 618 O O . ILE A 1 80 ? 2.045 -11.486 -3.116 1.00 63.38 80 ILE A O 1
ATOM 622 N N . VAL A 1 81 ? 0.451 -11.060 -1.638 1.00 66.94 81 VAL A N 1
ATOM 623 C CA . VAL A 1 81 ? 1.399 -10.732 -0.559 1.00 66.94 81 VAL A CA 1
ATOM 624 C C . VAL A 1 81 ? 2.284 -11.933 -0.245 1.00 66.94 81 VAL A C 1
ATOM 626 O O . VAL A 1 81 ? 3.475 -11.750 -0.020 1.00 66.94 81 VAL A O 1
ATOM 629 N N . GLY A 1 82 ? 1.725 -13.143 -0.231 1.00 67.75 82 GLY A N 1
ATOM 630 C CA . GLY A 1 82 ? 2.449 -14.394 -0.032 1.00 67.75 82 GLY A CA 1
ATOM 631 C C . GLY A 1 82 ? 3.500 -14.644 -1.110 1.00 67.75 82 GLY A C 1
ATOM 632 O O . GLY A 1 82 ? 4.636 -14.970 -0.768 1.00 67.75 82 GLY A O 1
ATOM 633 N N . GLU A 1 83 ? 3.151 -14.426 -2.380 1.00 68.75 83 GLU A N 1
ATOM 634 C CA . GLU A 1 83 ? 4.044 -14.577 -3.536 1.00 68.75 83 GLU A CA 1
ATOM 635 C C . GLU A 1 83 ? 5.278 -13.672 -3.422 1.00 68.75 83 GLU A C 1
ATOM 637 O O . GLU A 1 83 ? 6.402 -14.133 -3.613 1.00 68.75 83 GLU A O 1
ATOM 642 N N . TYR A 1 84 ? 5.088 -12.417 -3.006 1.00 62.50 84 TYR A N 1
ATOM 643 C CA . TYR A 1 84 ? 6.178 -11.442 -2.887 1.00 62.50 84 TYR A CA 1
ATOM 644 C C . TYR A 1 84 ? 6.792 -11.356 -1.475 1.00 62.50 84 TYR A C 1
ATOM 646 O O . TYR A 1 84 ? 7.787 -10.660 -1.269 1.00 62.50 84 TYR A O 1
ATOM 654 N N . ARG A 1 85 ? 6.265 -12.092 -0.481 1.00 63.62 85 ARG A N 1
ATOM 655 C CA . ARG A 1 85 ? 6.747 -12.063 0.918 1.00 63.62 85 ARG A CA 1
ATOM 656 C C . ARG A 1 85 ? 8.228 -12.408 1.033 1.00 63.62 85 ARG A C 1
ATOM 658 O O . ARG A 1 85 ? 8.955 -11.763 1.788 1.00 63.62 85 ARG A O 1
ATOM 665 N N . GLY A 1 86 ? 8.670 -13.405 0.268 1.00 58.34 86 GLY A N 1
ATOM 666 C CA . GLY A 1 86 ? 10.062 -13.854 0.252 1.00 58.34 86 GLY A CA 1
ATOM 667 C C . GLY A 1 86 ? 11.045 -12.807 -0.278 1.00 58.34 86 GLY A C 1
ATOM 668 O O . GLY A 1 86 ? 12.219 -12.845 0.095 1.00 58.34 86 GLY A O 1
ATOM 669 N N . ASP A 1 87 ? 10.569 -11.861 -1.087 1.00 60.50 87 ASP A N 1
ATOM 670 C CA . ASP A 1 87 ? 11.364 -10.737 -1.579 1.00 60.50 87 ASP A CA 1
ATOM 671 C C . ASP A 1 87 ? 11.450 -9.617 -0.527 1.00 60.50 87 ASP A C 1
ATOM 673 O O . ASP A 1 87 ? 12.456 -8.914 -0.455 1.00 60.50 87 ASP A O 1
ATOM 677 N N . PHE A 1 88 ? 10.455 -9.498 0.365 1.00 57.16 88 PHE A N 1
ATOM 678 C CA . PHE A 1 88 ? 10.427 -8.492 1.440 1.00 57.16 88 PHE A CA 1
ATOM 679 C C . PHE A 1 88 ? 11.276 -8.849 2.661 1.00 57.16 88 PHE A C 1
ATOM 681 O O . PHE A 1 88 ? 11.807 -7.958 3.324 1.00 57.16 88 PHE A O 1
ATOM 688 N N . GLU A 1 89 ? 11.365 -10.133 3.011 1.00 52.56 89 GLU A N 1
ATOM 689 C CA . GLU A 1 89 ? 12.135 -10.594 4.178 1.00 52.56 89 GLU A CA 1
ATOM 690 C C . GLU A 1 89 ? 13.652 -10.586 3.932 1.00 52.56 89 GLU A C 1
ATOM 692 O O . GLU A 1 89 ? 14.432 -10.692 4.878 1.00 52.56 89 GLU A O 1
ATOM 697 N N . LYS A 1 90 ? 14.075 -10.439 2.670 1.00 51.56 90 LYS A N 1
ATOM 698 C CA . LYS A 1 90 ? 15.484 -10.417 2.251 1.00 51.56 90 LYS A CA 1
ATOM 699 C C . LYS A 1 90 ? 16.057 -9.007 2.042 1.00 51.56 90 LYS A C 1
ATOM 701 O O . LYS A 1 90 ? 17.251 -8.905 1.760 1.00 51.56 90 LYS A O 1
ATOM 706 N N . CYS A 1 91 ? 15.239 -7.960 2.177 1.00 44.97 91 CYS A N 1
ATOM 707 C CA . CYS A 1 91 ? 15.661 -6.554 2.174 1.00 44.97 91 CYS A CA 1
ATOM 708 C C . CYS A 1 91 ? 15.962 -6.034 3.584 1.00 44.97 91 CYS A C 1
ATOM 710 O O . CYS A 1 91 ? 15.126 -6.243 4.498 1.00 44.97 91 CYS A O 1
#

Radius of gyration: 13.48 Å; chains: 1; bounding box: 30×31×38 Å

Sequence (91 aa):
MEKGTKSLIREAINKELVNVINSPDKEQKMKHLEHALILKLGLGVCDEIDGGELKNLVFAHDKLKSESGFTRSGEVIDDIVGEYRGDFEKC